Protein AF-A0A7K2ZEH2-F1 (afdb_monomer)

Radius of gyration: 16.15 Å; Cα contacts (8 Å, |Δi|>4): 263; chains: 1; bounding box: 39×36×46 Å

Solvent-accessible surface area (backbone atoms only — not comparable to full-atom values): 8455 Å² total; per-residue (Å²): 79,61,65,63,47,35,51,49,42,16,57,53,54,57,53,34,75,91,70,22,54,68,70,56,32,54,52,35,56,75,67,69,55,74,84,83,69,93,72,69,68,57,36,40,45,43,48,46,24,51,32,51,48,53,40,32,74,75,62,74,44,81,49,54,47,62,43,29,33,37,45,14,51,49,41,72,76,48,72,85,34,71,64,54,74,68,50,73,65,46,32,69,50,17,62,78,42,24,69,49,29,78,55,54,14,35,61,35,84,84,46,14,36,64,54,61,75,32,27,64,29,26,30,49,47,4,54,72,33,44,94,37,63,68,56,15,34,54,45,26,34,53,58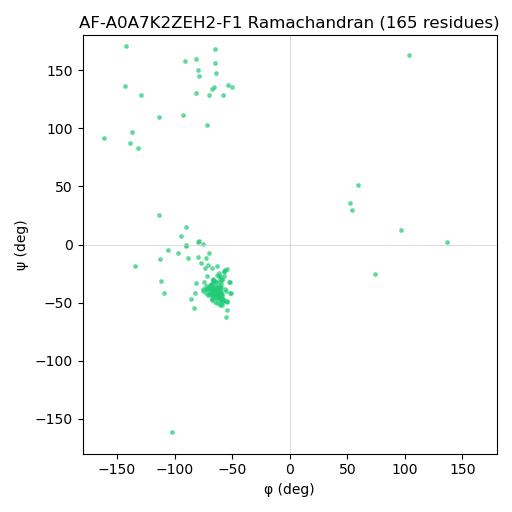,8,36,44,63,14,41,13,69,65,9,19,50,47,7,22,53,43,7,46,53,33,31,75,103

Nearest PDB structures (foldseek):
  2fp0-assembly2_B  TM=8.502E-01  e=9.305E-07  Homo sapiens
  6hh4-assembly2_B  TM=8.491E-01  e=8.059E-07  Latimeria chalumnae
  6g1p-assembly1_A  TM=8.455E-01  e=8.869E-07  Latimeria chalumnae
  6hh4-assembly1_A  TM=8.454E-01  e=1.024E-06  Latimeria chalumnae
  2g4k-assembly1_A  TM=8.414E-01  e=2.204E-06  Homo sapiens

Secondary structure (DSSP, 8-state):
-HHHHHHHHHHHHTTSTTTS-HHHHHHHHHTTPPP--S-----HHHHHHHHHHHHHHHHSS--HHHHHHHHHHHHHH-TTS---HHHHHHHHHHHH-GGGHHHHHHHGGGT---STTTTTT-HHHHHHSTT-HHHHHHHHHHHHHTT--SHHHHHHHHHHHHHHHT-

Mean predicted aligned error: 2.63 Å

Structure (mmCIF, N/CA/C/O backbone):
data_AF-A0A7K2ZEH2-F1
#
_entry.id   AF-A0A7K2ZEH2-F1
#
loop_
_atom_site.group_PDB
_atom_site.id
_atom_site.type_symbol
_atom_site.label_atom_id
_atom_site.label_alt_id
_atom_site.label_comp_id
_atom_site.label_asym_id
_atom_site.label_entity_id
_atom_site.label_seq_id
_atom_site.pdbx_PDB_ins_code
_atom_site.Cartn_x
_atom_site.Cartn_y
_atom_site.Cartn_z
_atom_site.occupancy
_atom_site.B_iso_or_equiv
_atom_site.auth_seq_id
_atom_site.auth_comp_id
_atom_site.auth_asym_id
_atom_site.auth_atom_id
_atom_site.pdbx_PDB_model_num
ATOM 1 N N . SER A 1 1 ? -5.404 -12.074 -5.916 1.00 84.06 1 SER A N 1
ATOM 2 C CA . SER A 1 1 ? -4.621 -13.089 -5.169 1.00 84.06 1 SER A CA 1
ATOM 3 C C . SER A 1 1 ? -3.325 -12.476 -4.640 1.00 84.06 1 SER A C 1
ATOM 5 O O . SER A 1 1 ? -2.771 -11.615 -5.315 1.00 84.06 1 SER A O 1
ATOM 7 N N . LEU A 1 2 ? -2.849 -12.899 -3.459 1.00 93.44 2 LEU A N 1
ATOM 8 C CA . LEU A 1 2 ? -1.577 -12.457 -2.856 1.00 93.44 2 LEU A CA 1
ATOM 9 C C . LEU A 1 2 ? -0.347 -12.990 -3.612 1.00 93.44 2 LEU A C 1
ATOM 11 O O . LEU A 1 2 ? 0.637 -12.276 -3.761 1.00 93.44 2 LEU A O 1
ATOM 15 N N . GLU A 1 3 ? -0.415 -14.212 -4.142 1.00 94.50 3 GLU A N 1
ATOM 16 C CA . GLU A 1 3 ? 0.696 -14.826 -4.886 1.00 94.50 3 GLU A CA 1
ATOM 17 C C . GLU A 1 3 ? 1.001 -14.078 -6.187 1.00 94.50 3 GLU A C 1
ATOM 19 O O . GLU A 1 3 ? 2.157 -13.808 -6.498 1.00 94.50 3 GLU A O 1
ATOM 24 N N . ALA A 1 4 ? -0.041 -13.698 -6.932 1.00 94.25 4 ALA A N 1
ATOM 25 C CA . ALA A 1 4 ? 0.109 -12.944 -8.175 1.00 94.25 4 ALA A CA 1
ATOM 26 C C . ALA A 1 4 ? 0.704 -11.547 -7.934 1.00 94.25 4 ALA A C 1
ATOM 28 O O . ALA A 1 4 ? 1.522 -11.090 -8.729 1.00 94.25 4 ALA A O 1
ATOM 29 N N . LEU A 1 5 ? 0.324 -10.899 -6.825 1.00 97.44 5 LEU A N 1
ATOM 30 C CA . LEU A 1 5 ? 0.915 -9.635 -6.383 1.00 97.44 5 LEU A CA 1
ATOM 31 C C . LEU A 1 5 ? 2.411 -9.818 -6.123 1.00 97.44 5 LEU A C 1
ATOM 33 O O . LEU A 1 5 ? 3.211 -9.103 -6.714 1.00 97.44 5 LEU A O 1
ATOM 37 N N . ALA A 1 6 ? 2.788 -10.822 -5.326 1.00 97.88 6 ALA A N 1
ATOM 38 C CA . ALA A 1 6 ? 4.187 -11.066 -4.985 1.00 97.88 6 ALA A CA 1
ATOM 39 C C . ALA A 1 6 ? 5.054 -11.443 -6.192 1.00 97.88 6 ALA A C 1
ATOM 41 O O . ALA A 1 6 ? 6.202 -11.013 -6.298 1.00 97.88 6 ALA A O 1
ATOM 42 N N . LEU A 1 7 ? 4.505 -12.219 -7.129 1.00 96.56 7 LEU A N 1
ATOM 43 C CA . LEU A 1 7 ? 5.189 -12.539 -8.378 1.00 96.56 7 LEU A CA 1
ATOM 44 C C . LEU A 1 7 ? 5.376 -11.291 -9.250 1.00 96.56 7 LEU A C 1
ATOM 46 O O . LEU A 1 7 ? 6.452 -11.105 -9.814 1.00 96.56 7 LEU A O 1
ATOM 50 N N . GLY A 1 8 ? 4.339 -10.458 -9.371 1.00 96.81 8 GLY A N 1
ATOM 51 C CA . GLY A 1 8 ? 4.375 -9.224 -10.154 1.00 96.81 8 GLY A CA 1
ATOM 52 C C . GLY A 1 8 ? 5.369 -8.206 -9.602 1.00 96.81 8 GLY A C 1
ATOM 53 O O . GLY A 1 8 ? 6.144 -7.649 -10.374 1.00 96.81 8 GLY A O 1
ATOM 54 N N . ASP A 1 9 ? 5.381 -8.033 -8.282 1.00 98.25 9 ASP A N 1
ATOM 55 C CA . ASP A 1 9 ? 6.361 -7.245 -7.530 1.00 98.25 9 ASP A CA 1
ATOM 56 C C . ASP A 1 9 ? 7.790 -7.737 -7.830 1.00 98.25 9 ASP A C 1
ATOM 58 O O . ASP A 1 9 ? 8.577 -7.038 -8.478 1.00 98.25 9 ASP A O 1
ATOM 62 N N . ALA A 1 10 ? 8.092 -8.995 -7.490 1.00 97.38 10 ALA A N 1
ATOM 63 C CA . ALA A 1 10 ? 9.442 -9.538 -7.621 1.00 97.38 10 ALA A CA 1
ATOM 64 C C . ALA A 1 10 ? 9.951 -9.531 -9.076 1.00 97.38 10 ALA A C 1
ATOM 66 O O . ALA A 1 10 ? 11.130 -9.263 -9.330 1.00 97.38 10 ALA A O 1
ATOM 67 N N . PHE A 1 11 ? 9.065 -9.805 -10.043 1.00 96.44 11 PHE A N 1
ATOM 68 C CA . PHE A 1 11 ? 9.362 -9.701 -11.473 1.00 96.44 11 PHE A CA 1
ATOM 69 C C . PHE A 1 11 ? 9.582 -8.248 -11.912 1.00 96.44 11 PHE A C 1
ATOM 71 O O . PHE A 1 11 ? 10.515 -7.966 -12.666 1.00 96.44 11 PHE A O 1
ATOM 78 N N . GLY A 1 12 ? 8.721 -7.331 -11.467 1.00 95.75 12 GLY A N 1
ATOM 79 C CA . GLY A 1 12 ? 8.742 -5.918 -11.830 1.00 95.75 12 GLY A CA 1
ATOM 80 C C . GLY A 1 12 ? 10.023 -5.229 -11.381 1.00 95.75 12 GLY A C 1
ATOM 81 O O . GLY A 1 12 ? 10.656 -4.533 -12.180 1.00 95.75 12 GLY A O 1
ATOM 82 N N . GLU A 1 13 ? 10.464 -5.497 -10.152 1.00 95.62 13 GLU A N 1
ATOM 83 C CA . GLU A 1 13 ? 11.669 -4.880 -9.602 1.00 95.62 13 GLU A CA 1
ATOM 84 C C . GLU A 1 13 ? 12.930 -5.223 -10.410 1.00 95.62 13 GLU A C 1
ATOM 86 O O . GLU A 1 13 ? 13.853 -4.412 -10.507 1.00 95.62 13 GLU A O 1
ATOM 91 N N . ARG A 1 14 ? 12.968 -6.375 -11.095 1.00 95.56 14 ARG A N 1
ATOM 92 C CA . ARG A 1 14 ? 14.103 -6.724 -11.970 1.00 95.56 14 ARG A CA 1
ATOM 93 C C . ARG A 1 14 ? 14.345 -5.663 -13.050 1.00 95.56 14 ARG A C 1
ATOM 95 O O . ARG A 1 14 ? 15.457 -5.532 -13.554 1.00 95.56 14 ARG A O 1
ATOM 102 N N . TRP A 1 15 ? 13.343 -4.869 -13.404 1.00 95.25 15 TRP A N 1
ATOM 103 C CA . TRP A 1 15 ? 13.457 -3.827 -14.421 1.00 95.25 15 TRP A CA 1
ATOM 104 C C . TRP A 1 15 ? 13.885 -2.461 -13.876 1.00 95.25 15 TRP A C 1
ATOM 106 O O . TRP A 1 15 ? 14.007 -1.511 -14.652 1.00 95.25 15 TRP A O 1
ATOM 116 N N . PHE A 1 16 ? 14.108 -2.338 -12.567 1.00 93.25 16 PHE A N 1
ATOM 117 C CA . PHE A 1 16 ? 14.449 -1.067 -11.936 1.00 93.25 16 PHE A CA 1
ATOM 118 C C . PHE A 1 16 ? 15.946 -0.743 -12.078 1.00 93.25 16 PHE A C 1
ATOM 120 O O . PHE A 1 16 ? 16.761 -1.651 -12.273 1.00 93.25 16 PHE A O 1
ATOM 127 N N . PRO A 1 17 ? 16.340 0.542 -11.932 1.00 92.69 17 PRO A N 1
ATOM 128 C CA . PRO A 1 17 ? 17.728 0.991 -12.080 1.00 92.69 17 PRO A CA 1
ATOM 129 C C . PRO A 1 17 ? 18.763 0.259 -11.217 1.00 92.69 17 PRO A C 1
ATOM 131 O O . PRO A 1 17 ? 19.943 0.289 -11.549 1.00 92.69 17 PRO A O 1
ATOM 134 N N . LEU A 1 18 ? 18.336 -0.394 -10.131 1.00 90.25 18 LEU A N 1
ATOM 135 C CA . LEU A 1 18 ? 19.200 -1.221 -9.290 1.00 90.25 18 LEU A CA 1
ATOM 136 C C . LEU A 1 18 ? 19.743 -2.458 -10.028 1.00 90.25 18 LEU A C 1
ATOM 138 O O . LEU A 1 18 ? 20.854 -2.897 -9.747 1.00 90.25 18 LEU A O 1
ATOM 142 N N . PHE A 1 19 ? 18.973 -3.010 -10.969 1.00 92.25 19 PHE A N 1
ATOM 143 C CA . PHE A 1 19 ? 19.313 -4.241 -11.691 1.00 92.25 19 PHE A CA 1
ATOM 144 C C . PHE A 1 19 ? 19.622 -3.999 -13.166 1.00 92.25 19 PHE A C 1
ATOM 146 O O . PHE A 1 19 ? 20.419 -4.727 -13.755 1.00 92.25 19 PHE A O 1
ATOM 153 N N . ARG A 1 20 ? 18.990 -2.994 -13.784 1.00 93.38 20 ARG A N 1
ATOM 154 C CA . ARG A 1 20 ? 19.120 -2.710 -15.218 1.00 93.38 20 ARG A CA 1
ATOM 155 C C . ARG A 1 20 ? 19.115 -1.215 -15.483 1.00 93.38 20 ARG A C 1
ATOM 157 O O . ARG A 1 20 ? 18.248 -0.491 -15.001 1.00 93.38 20 ARG A O 1
ATOM 164 N N . GLU A 1 21 ? 20.007 -0.750 -16.353 1.00 95.94 21 GLU A N 1
ATOM 165 C CA . GLU A 1 21 ? 19.888 0.607 -16.887 1.00 95.94 21 GLU A CA 1
ATOM 166 C C . GLU A 1 21 ? 18.601 0.757 -17.711 1.00 95.94 21 GLU A C 1
ATOM 168 O O . GLU A 1 21 ? 18.174 -0.170 -18.402 1.00 95.94 21 GLU A O 1
ATOM 173 N N . ARG A 1 22 ? 17.990 1.950 -17.710 1.00 95.12 22 ARG A N 1
ATOM 174 C CA . ARG A 1 22 ? 16.677 2.172 -18.351 1.00 95.12 22 ARG A CA 1
ATOM 175 C C . ARG A 1 22 ? 16.651 1.764 -19.826 1.00 95.12 22 ARG A C 1
ATOM 177 O O . ARG A 1 22 ? 15.667 1.192 -20.291 1.00 95.12 22 ARG A O 1
ATOM 184 N N . GLN A 1 23 ? 17.726 2.045 -20.564 1.00 96.88 23 GLN A N 1
ATOM 185 C CA . GLN A 1 23 ? 17.813 1.692 -21.981 1.00 96.88 23 GLN A CA 1
ATOM 186 C C . GLN A 1 23 ? 17.920 0.176 -22.184 1.00 96.88 23 GLN A C 1
ATOM 188 O O . GLN A 1 23 ? 17.293 -0.366 -23.097 1.00 96.88 23 GLN A O 1
ATOM 193 N N . GLN A 1 24 ? 18.676 -0.511 -21.323 1.00 95.69 24 GLN A N 1
ATOM 194 C CA . GLN A 1 24 ? 18.769 -1.968 -21.325 1.00 95.69 24 GLN A CA 1
ATOM 195 C C . GLN A 1 24 ? 17.409 -2.593 -21.000 1.00 95.69 24 GLN A C 1
ATOM 197 O O . GLN A 1 24 ? 16.930 -3.413 -21.782 1.00 95.69 24 GLN A O 1
ATOM 202 N N . ALA A 1 25 ? 16.758 -2.152 -19.918 1.00 96.12 25 ALA A N 1
ATOM 203 C CA . ALA A 1 25 ? 15.431 -2.614 -19.522 1.00 96.12 25 ALA A CA 1
ATOM 204 C C . ALA A 1 25 ? 14.420 -2.460 -20.670 1.00 96.12 25 ALA A C 1
ATOM 206 O O . ALA A 1 25 ? 13.772 -3.426 -21.065 1.00 96.12 25 ALA A O 1
ATOM 207 N N . ALA A 1 26 ? 14.358 -1.281 -21.298 1.00 96.06 26 ALA A N 1
ATOM 208 C CA . ALA A 1 26 ? 13.469 -1.039 -22.434 1.00 96.06 26 ALA A CA 1
ATOM 209 C C . ALA A 1 26 ? 13.758 -1.968 -23.628 1.00 96.06 26 ALA A C 1
ATOM 211 O O . ALA A 1 26 ? 12.830 -2.466 -24.269 1.00 96.06 26 ALA A O 1
ATOM 212 N N . ASN A 1 27 ? 15.032 -2.215 -23.940 1.00 97.50 27 ASN A N 1
ATOM 213 C CA . ASN A 1 27 ? 15.424 -3.091 -25.044 1.00 97.50 27 ASN A CA 1
ATOM 214 C C . ASN A 1 27 ? 15.087 -4.563 -24.764 1.00 97.50 27 ASN A C 1
ATOM 216 O O . ASN A 1 27 ? 14.629 -5.272 -25.659 1.00 97.50 27 ASN A O 1
ATOM 220 N N . GLU A 1 28 ? 15.302 -5.028 -23.536 1.00 96.69 28 GLU A N 1
ATOM 221 C CA . GLU A 1 28 ? 14.991 -6.393 -23.108 1.00 96.69 28 GLU A CA 1
ATOM 222 C C . GLU A 1 28 ? 13.481 -6.651 -23.033 1.00 96.69 28 GLU A C 1
ATOM 224 O O . GLU A 1 28 ? 13.027 -7.666 -23.566 1.00 96.69 28 GLU A O 1
ATOM 229 N N . ILE A 1 29 ? 12.698 -5.706 -22.495 1.00 95.44 29 ILE A N 1
ATOM 230 C CA . ILE A 1 29 ? 11.227 -5.772 -22.472 1.00 95.44 29 ILE A CA 1
ATOM 231 C C . ILE A 1 29 ? 10.670 -5.848 -23.899 1.00 95.44 29 ILE A C 1
ATOM 233 O O . ILE A 1 29 ? 9.858 -6.724 -24.199 1.00 95.44 29 ILE A O 1
ATOM 237 N N . ARG A 1 30 ? 11.137 -4.985 -24.818 1.00 97.12 30 ARG A N 1
ATOM 238 C CA . ARG A 1 30 ? 10.719 -5.025 -26.237 1.00 97.12 30 ARG A CA 1
ATOM 239 C C . ARG A 1 30 ? 11.052 -6.356 -26.903 1.00 97.12 30 ARG A C 1
ATOM 241 O O . ARG A 1 30 ? 10.272 -6.846 -27.714 1.00 97.12 30 ARG A O 1
ATOM 248 N N . ALA A 1 31 ? 12.191 -6.942 -26.547 1.00 97.69 31 ALA A N 1
ATOM 249 C CA . ALA A 1 31 ? 12.613 -8.248 -27.032 1.00 97.69 31 ALA A CA 1
ATOM 250 C C . ALA A 1 31 ? 11.937 -9.425 -26.302 1.00 97.69 31 ALA A C 1
ATOM 252 O O . ALA A 1 31 ? 12.270 -10.571 -26.595 1.00 97.69 31 ALA A O 1
ATOM 253 N N . ARG A 1 32 ? 11.0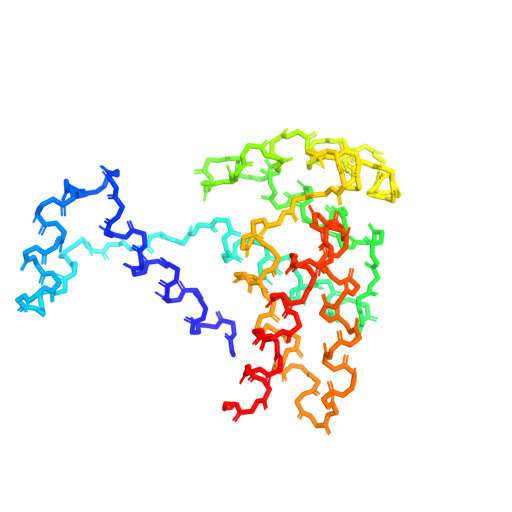16 -9.163 -25.358 1.00 96.25 32 ARG A N 1
ATOM 254 C CA . ARG A 1 32 ? 10.352 -10.167 -24.509 1.00 96.25 32 ARG A CA 1
ATOM 255 C C . ARG A 1 32 ? 11.339 -11.099 -23.799 1.00 96.25 32 ARG A C 1
ATOM 257 O O . ARG A 1 32 ? 11.069 -12.286 -23.630 1.00 96.25 32 ARG A O 1
ATOM 264 N N . ARG A 1 33 ? 12.498 -10.571 -23.399 1.00 95.75 33 ARG A N 1
ATOM 265 C CA . ARG A 1 33 ? 13.477 -11.325 -22.613 1.00 95.75 33 ARG A CA 1
ATOM 266 C C . ARG A 1 33 ? 13.066 -11.307 -21.150 1.00 95.75 33 ARG A C 1
ATOM 268 O O . ARG A 1 33 ? 12.774 -10.249 -20.604 1.00 95.75 33 ARG A O 1
ATOM 275 N N . THR A 1 34 ? 13.041 -12.476 -20.524 1.00 92.81 34 THR A N 1
ATOM 276 C CA . THR A 1 34 ? 12.794 -12.595 -19.087 1.00 92.81 34 THR A CA 1
ATOM 277 C C . THR A 1 34 ? 14.068 -12.289 -18.299 1.00 92.81 34 THR A C 1
ATOM 279 O O . THR A 1 34 ? 15.167 -12.582 -18.794 1.00 92.81 34 THR A O 1
ATOM 282 N N . PRO A 1 35 ? 13.945 -11.752 -17.071 1.00 93.94 35 PRO A N 1
ATOM 283 C CA . PRO A 1 35 ? 15.079 -11.616 -16.169 1.00 93.94 35 PRO A CA 1
ATOM 284 C C . PRO A 1 35 ? 15.791 -12.962 -15.972 1.00 93.94 35 PRO A C 1
ATOM 286 O O . PRO A 1 35 ? 15.136 -13.999 -15.872 1.00 93.94 35 PRO A O 1
ATOM 289 N N . GLN A 1 36 ? 17.125 -12.949 -15.993 1.00 91.38 36 GLN A N 1
ATOM 290 C CA . GLN A 1 36 ? 17.969 -14.154 -15.904 1.00 91.38 36 GLN A CA 1
ATOM 291 C C . GLN A 1 36 ? 18.462 -14.411 -14.475 1.00 91.38 36 GLN A C 1
ATOM 293 O O . GLN A 1 36 ? 19.084 -15.434 -14.200 1.00 91.38 36 GLN A O 1
ATOM 298 N N . GLU A 1 37 ? 18.213 -13.469 -13.569 1.00 93.19 37 GLU A N 1
ATOM 299 C CA . GLU A 1 37 ? 18.545 -13.576 -12.161 1.00 93.19 37 GLU A CA 1
ATOM 300 C C . GLU A 1 37 ? 17.856 -14.813 -11.567 1.00 93.19 37 GLU A C 1
ATOM 302 O O . GLU A 1 37 ? 16.646 -14.967 -11.734 1.00 93.19 37 GLU A O 1
ATOM 307 N N . PRO A 1 38 ? 18.592 -15.693 -10.866 1.00 90.75 38 PRO A N 1
ATOM 308 C CA . PRO A 1 38 ? 18.040 -16.955 -10.374 1.00 90.75 38 PRO A CA 1
ATOM 309 C C . PRO A 1 38 ? 17.093 -16.774 -9.179 1.00 90.75 38 PRO A C 1
ATOM 311 O O . PRO A 1 38 ? 16.304 -17.667 -8.886 1.00 90.75 38 PRO A O 1
ATOM 314 N N . LEU A 1 39 ? 17.188 -15.642 -8.474 1.00 92.19 39 LEU A N 1
ATOM 315 C CA . LEU A 1 39 ? 16.370 -15.302 -7.312 1.00 92.19 39 LEU A CA 1
ATOM 316 C C . LEU A 1 39 ? 15.762 -13.916 -7.501 1.00 92.19 39 LEU A C 1
ATOM 318 O O . LEU A 1 39 ? 16.483 -12.954 -7.780 1.00 92.19 39 LEU A O 1
ATOM 322 N N . TRP A 1 40 ? 14.444 -13.818 -7.332 1.00 94.19 40 TRP A N 1
ATOM 323 C CA . TRP A 1 40 ? 13.708 -12.557 -7.372 1.00 94.19 40 TRP A CA 1
ATOM 324 C C . TRP A 1 40 ? 13.149 -12.281 -5.981 1.00 94.19 40 TRP A C 1
ATOM 326 O O . TRP A 1 40 ? 12.267 -12.992 -5.497 1.00 94.19 40 TRP A O 1
ATOM 336 N N . HIS A 1 41 ? 13.710 -11.275 -5.319 1.00 94.06 41 HIS A N 1
ATOM 337 C CA . HIS A 1 41 ? 13.162 -10.771 -4.068 1.00 94.06 41 HIS A CA 1
ATOM 338 C C . HIS A 1 41 ? 11.970 -9.859 -4.372 1.00 94.06 41 HIS A C 1
ATOM 340 O O . HIS A 1 41 ? 11.973 -9.175 -5.389 1.00 94.06 41 HIS A O 1
ATOM 346 N N . TRP A 1 42 ? 10.970 -9.892 -3.497 1.00 96.50 42 TRP A N 1
ATOM 347 C CA . TRP A 1 42 ? 9.838 -8.965 -3.479 1.00 96.50 42 TRP A CA 1
ATOM 348 C C . TRP A 1 42 ? 10.134 -7.744 -2.592 1.00 96.50 42 TRP A C 1
ATOM 350 O O . TRP A 1 42 ? 10.983 -7.827 -1.694 1.00 96.50 42 TRP A O 1
ATOM 360 N N . THR A 1 43 ? 9.429 -6.638 -2.813 1.00 98.38 43 THR A N 1
ATOM 361 C CA . THR A 1 43 ? 9.665 -5.326 -2.190 1.00 98.38 43 THR A CA 1
ATOM 362 C C . THR A 1 43 ? 8.678 -5.020 -1.058 1.00 98.38 43 THR A C 1
ATOM 364 O O . THR A 1 43 ? 8.049 -5.906 -0.462 1.00 98.38 43 THR A O 1
ATOM 367 N N . ASP A 1 44 ? 8.568 -3.739 -0.708 1.00 98.56 44 ASP A N 1
ATOM 368 C CA . ASP A 1 44 ? 7.571 -3.194 0.194 1.00 98.56 44 ASP A CA 1
ATOM 369 C C . ASP A 1 44 ? 6.130 -3.480 -0.252 1.00 98.56 44 ASP A C 1
ATOM 371 O O . ASP A 1 44 ? 5.264 -3.624 0.617 1.00 98.56 44 ASP A O 1
ATOM 375 N N . ASP A 1 45 ? 5.868 -3.659 -1.552 1.00 98.69 45 ASP A N 1
ATOM 376 C CA . ASP A 1 45 ? 4.555 -4.038 -2.086 1.00 98.69 45 ASP A CA 1
ATOM 377 C C . ASP A 1 45 ? 4.059 -5.324 -1.414 1.00 98.69 45 ASP A C 1
ATOM 379 O O . ASP A 1 45 ? 3.002 -5.351 -0.768 1.00 98.69 45 ASP A O 1
ATOM 383 N N . THR A 1 46 ? 4.860 -6.389 -1.498 1.00 98.75 46 THR A N 1
ATOM 384 C CA . THR A 1 46 ? 4.543 -7.679 -0.879 1.00 98.75 46 THR A CA 1
ATOM 385 C C . THR A 1 46 ? 4.642 -7.629 0.638 1.00 98.75 46 THR A C 1
ATOM 387 O O . THR A 1 46 ? 3.808 -8.234 1.317 1.00 98.75 46 THR A O 1
ATOM 390 N N . ALA A 1 47 ? 5.617 -6.904 1.200 1.00 98.69 47 ALA A N 1
ATOM 391 C CA . ALA A 1 47 ? 5.766 -6.792 2.652 1.00 98.69 47 ALA A CA 1
ATOM 392 C C . ALA A 1 47 ? 4.494 -6.220 3.302 1.00 98.69 47 ALA A C 1
ATOM 394 O O . ALA A 1 47 ? 3.953 -6.791 4.258 1.00 98.69 47 ALA A O 1
ATOM 395 N N . LEU A 1 48 ? 3.966 -5.130 2.741 1.00 98.75 48 LEU A N 1
ATOM 396 C CA . LEU A 1 48 ? 2.750 -4.498 3.236 1.00 98.75 48 LEU A CA 1
ATOM 397 C C . LEU A 1 48 ? 1.493 -5.298 2.864 1.00 98.75 48 LEU A C 1
ATOM 399 O O . LEU A 1 48 ? 0.557 -5.346 3.664 1.00 98.75 48 LEU A O 1
ATOM 403 N N . ALA A 1 49 ? 1.461 -5.990 1.721 1.00 98.81 49 ALA A N 1
ATOM 404 C CA . ALA A 1 49 ? 0.356 -6.894 1.386 1.00 98.81 49 ALA A CA 1
ATOM 405 C C . ALA A 1 49 ? 0.248 -8.068 2.377 1.00 98.81 49 ALA A C 1
ATOM 407 O O . ALA A 1 49 ? -0.852 -8.418 2.810 1.00 98.81 49 ALA A O 1
ATOM 408 N N . LEU A 1 50 ? 1.382 -8.643 2.796 1.00 98.62 50 LEU A N 1
ATOM 409 C CA . LEU A 1 50 ? 1.440 -9.686 3.825 1.00 98.62 50 LEU A CA 1
ATOM 410 C C . LEU A 1 50 ? 0.984 -9.160 5.190 1.00 98.62 50 LEU A C 1
ATOM 412 O O . LEU A 1 50 ? 0.238 -9.844 5.892 1.00 98.62 50 LEU A O 1
ATOM 416 N N . ALA A 1 51 ? 1.401 -7.950 5.569 1.00 98.56 51 ALA A N 1
ATOM 417 C CA . ALA A 1 51 ? 0.962 -7.313 6.808 1.00 98.56 51 ALA A CA 1
ATOM 418 C C . ALA A 1 51 ? -0.563 -7.098 6.832 1.00 98.56 51 ALA A C 1
ATOM 420 O O . ALA A 1 51 ? -1.214 -7.438 7.825 1.00 98.56 51 ALA A O 1
ATOM 421 N N . LEU A 1 52 ? -1.132 -6.615 5.721 1.00 98.69 52 LEU A N 1
ATOM 422 C CA . LEU A 1 52 ? -2.576 -6.475 5.534 1.00 98.69 52 LEU A CA 1
ATOM 423 C C . LEU A 1 52 ? -3.287 -7.826 5.625 1.00 98.69 52 LEU A C 1
ATOM 425 O O . LEU A 1 52 ? -4.231 -7.964 6.398 1.00 98.69 52 LEU A O 1
ATOM 429 N N . HIS A 1 53 ? -2.813 -8.832 4.889 1.00 98.12 53 HIS A N 1
ATOM 430 C CA . HIS A 1 53 ? -3.407 -10.166 4.896 1.00 98.12 53 HIS A CA 1
ATOM 431 C C . HIS A 1 53 ? -3.456 -10.766 6.308 1.00 98.12 53 HIS A C 1
ATOM 433 O O . HIS A 1 53 ? -4.524 -11.175 6.755 1.00 98.12 53 HIS A O 1
ATOM 439 N N . ARG A 1 54 ? -2.348 -10.715 7.060 1.00 97.44 54 ARG A N 1
ATOM 440 C CA . ARG A 1 54 ? -2.329 -11.213 8.444 1.00 97.44 54 ARG A CA 1
ATOM 441 C C . ARG A 1 54 ? -3.256 -10.422 9.370 1.00 97.44 54 ARG A C 1
ATOM 443 O O . ARG A 1 54 ? -3.860 -11.001 10.264 1.00 97.44 54 ARG A O 1
ATOM 450 N N . SER A 1 55 ? -3.383 -9.106 9.176 1.00 97.44 55 SER A N 1
ATOM 451 C CA . SER A 1 55 ? -4.345 -8.308 9.947 1.00 97.44 55 SER A CA 1
ATOM 452 C C . SER A 1 55 ? -5.784 -8.759 9.690 1.00 97.44 55 SER A C 1
ATOM 454 O O . SER A 1 55 ? -6.581 -8.801 10.624 1.00 97.44 55 SER A O 1
ATOM 456 N N . LEU A 1 56 ? -6.119 -9.110 8.445 1.00 97.12 56 LEU A N 1
ATOM 457 C CA . LEU A 1 56 ? -7.439 -9.634 8.086 1.00 97.12 56 LEU A CA 1
ATOM 458 C C . LEU A 1 56 ? -7.686 -11.024 8.673 1.00 97.12 56 LEU A C 1
ATOM 460 O O . LEU A 1 56 ? -8.801 -11.290 9.112 1.00 97.12 56 LEU A O 1
ATOM 464 N N . ASP A 1 57 ? -6.673 -11.886 8.728 1.00 97.12 57 ASP A N 1
ATOM 465 C CA . ASP A 1 57 ? -6.801 -13.199 9.371 1.00 97.12 57 ASP A CA 1
ATOM 466 C C . ASP A 1 57 ? -7.084 -13.069 10.875 1.00 97.12 57 ASP A C 1
ATOM 468 O O . ASP A 1 57 ? -7.886 -13.817 11.429 1.00 97.12 57 ASP A O 1
ATOM 472 N N . GLU A 1 58 ? -6.464 -12.088 11.535 1.00 97.75 58 GLU A N 1
ATOM 473 C CA . GLU A 1 58 ? -6.601 -11.874 12.979 1.00 97.75 58 GLU A CA 1
ATOM 474 C C . GLU A 1 58 ? -7.877 -11.108 13.367 1.00 97.75 58 GLU A C 1
ATOM 476 O O . GLU A 1 58 ? -8.434 -11.339 14.440 1.00 97.75 58 GLU A O 1
ATOM 481 N N . ARG A 1 59 ? -8.339 -10.174 12.525 1.00 97.81 59 ARG A N 1
ATOM 482 C CA . ARG A 1 59 ? -9.450 -9.255 12.847 1.00 97.81 59 ARG A CA 1
ATOM 483 C C . ARG A 1 59 ? -10.709 -9.484 12.019 1.00 97.81 59 ARG A C 1
ATOM 485 O O . ARG A 1 59 ? -11.751 -8.914 12.327 1.00 97.81 59 ARG A O 1
ATOM 492 N N . GLY A 1 60 ? -10.628 -10.268 10.949 1.00 97.25 60 GLY A N 1
ATOM 493 C CA . GLY A 1 60 ? -11.697 -10.477 9.972 1.00 97.25 60 GLY A CA 1
ATOM 494 C C . GLY A 1 60 ? -11.929 -9.295 9.026 1.00 97.25 60 GLY A C 1
ATOM 495 O O . GLY A 1 60 ? -12.400 -9.508 7.912 1.00 97.25 60 GLY A O 1
ATOM 496 N N . LEU A 1 61 ? -11.585 -8.075 9.449 1.00 98.25 61 LEU A N 1
ATOM 497 C CA . LEU A 1 61 ? -11.807 -6.798 8.771 1.00 98.25 61 LEU A CA 1
ATOM 498 C C . LEU A 1 61 ? -10.604 -5.865 8.982 1.00 98.25 61 LEU A C 1
ATOM 500 O O . LEU A 1 61 ? -9.716 -6.140 9.791 1.00 98.25 61 LEU A O 1
ATOM 504 N N . VAL A 1 62 ? -10.581 -4.743 8.268 1.00 98.69 62 VAL A N 1
ATOM 505 C CA . VAL A 1 62 ? -9.600 -3.678 8.468 1.00 98.69 62 VAL A CA 1
ATOM 506 C C . VAL A 1 62 ? -9.893 -2.943 9.775 1.00 98.69 62 VAL A C 1
ATOM 508 O O . VAL A 1 62 ? -10.780 -2.098 9.857 1.00 98.69 62 VAL A O 1
ATOM 511 N N . ASP A 1 63 ? -9.092 -3.255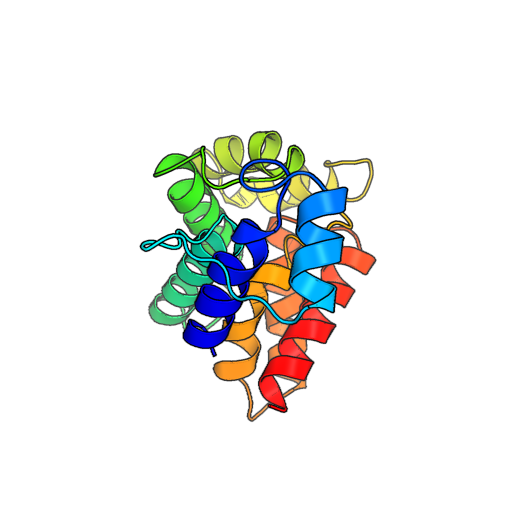 10.787 1.00 98.62 63 ASP A N 1
ATOM 512 C CA . ASP A 1 63 ? -8.893 -2.441 11.983 1.00 98.62 63 ASP A CA 1
ATOM 513 C C . ASP A 1 63 ? -7.678 -1.536 11.734 1.00 98.62 63 ASP A C 1
ATOM 515 O O . ASP A 1 63 ? -6.558 -2.026 11.589 1.00 98.62 63 ASP A O 1
ATOM 519 N N . GLN A 1 64 ? -7.899 -0.226 11.617 1.00 98.75 64 GLN A N 1
ATOM 520 C CA . GLN A 1 64 ? -6.871 0.716 11.164 1.00 98.75 64 GLN A CA 1
ATOM 521 C C . GLN A 1 64 ? -5.726 0.895 12.167 1.00 98.75 64 GLN A C 1
ATOM 523 O O . GLN A 1 64 ? -4.580 1.040 11.747 1.00 98.75 64 GLN A O 1
ATOM 528 N N . ASP A 1 65 ? -6.004 0.836 13.472 1.00 98.56 65 ASP A N 1
ATOM 529 C CA . ASP A 1 65 ? -4.969 0.974 14.506 1.00 98.56 65 ASP A CA 1
ATOM 530 C C . ASP A 1 65 ? -4.104 -0.279 14.565 1.00 98.56 65 ASP A C 1
ATOM 532 O O . ASP A 1 65 ? -2.875 -0.206 14.629 1.00 98.56 65 ASP A O 1
ATOM 536 N N . HIS A 1 66 ? -4.744 -1.444 14.466 1.00 98.62 66 HIS A N 1
ATOM 537 C CA . HIS A 1 66 ? -4.022 -2.697 14.340 1.00 98.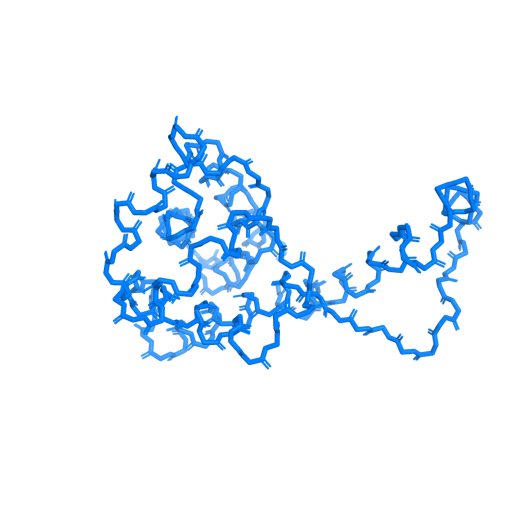62 66 HIS A CA 1
ATOM 538 C C . HIS A 1 66 ? -3.177 -2.721 13.062 1.00 98.62 66 HIS A C 1
ATOM 540 O O . HIS A 1 66 ? -1.992 -3.044 13.102 1.00 98.62 66 HIS A O 1
ATOM 546 N N . LEU A 1 67 ? -3.759 -2.331 11.928 1.00 98.81 67 LEU A N 1
ATOM 547 C CA . LEU A 1 67 ? -3.087 -2.331 10.635 1.00 98.81 67 LEU A CA 1
ATOM 548 C C . LEU A 1 67 ? -1.899 -1.358 10.592 1.00 98.81 67 LEU A C 1
ATOM 550 O O . LEU A 1 67 ? -0.850 -1.717 10.058 1.00 98.81 67 LEU A O 1
ATOM 554 N N . ALA A 1 68 ? -2.027 -0.178 11.206 1.00 98.81 68 ALA A N 1
ATOM 555 C CA . ALA A 1 68 ? -0.935 0.777 11.390 1.00 98.81 68 ALA A CA 1
ATOM 556 C C . ALA A 1 68 ? 0.271 0.128 12.083 1.00 98.81 68 ALA A C 1
ATOM 558 O O . ALA A 1 68 ? 1.391 0.198 11.573 1.00 98.81 68 ALA A O 1
ATOM 559 N N . LEU A 1 69 ? 0.028 -0.584 13.190 1.00 98.75 69 LEU A N 1
ATOM 560 C CA . LEU A 1 69 ? 1.073 -1.324 13.894 1.00 98.75 69 LEU A CA 1
ATOM 561 C C . LEU A 1 69 ? 1.672 -2.437 13.021 1.00 98.75 69 LEU A C 1
ATOM 563 O O . LEU A 1 69 ? 2.887 -2.620 13.007 1.00 98.75 69 LEU A O 1
ATOM 567 N N . ARG A 1 70 ? 0.854 -3.178 12.261 1.00 98.75 70 ARG A N 1
ATOM 568 C CA . ARG A 1 70 ? 1.356 -4.252 11.382 1.00 98.75 70 ARG A CA 1
ATOM 569 C C . ARG A 1 70 ? 2.243 -3.725 10.260 1.00 98.75 70 ARG A C 1
ATOM 571 O O . ARG A 1 70 ? 3.253 -4.359 9.965 1.00 98.75 70 ARG A O 1
ATOM 578 N N . TYR A 1 71 ? 1.908 -2.582 9.666 1.00 98.81 71 TYR A N 1
ATOM 579 C CA . TYR A 1 71 ? 2.775 -1.927 8.685 1.00 98.81 71 TYR A CA 1
ATOM 580 C C . TYR A 1 71 ? 4.078 -1.433 9.320 1.00 98.81 71 TYR A C 1
ATOM 582 O O . TYR A 1 71 ? 5.144 -1.643 8.746 1.00 98.81 71 TYR A O 1
ATOM 590 N N . ALA A 1 72 ? 4.012 -0.846 10.517 1.00 98.75 72 ALA A N 1
ATOM 591 C CA . ALA A 1 72 ? 5.197 -0.400 11.245 1.00 98.75 72 ALA A CA 1
ATOM 592 C C . ALA A 1 72 ? 6.152 -1.559 11.576 1.00 98.75 72 ALA A C 1
ATOM 594 O O . ALA A 1 72 ? 7.349 -1.460 11.327 1.00 98.75 72 ALA A O 1
ATOM 595 N N . LEU A 1 73 ? 5.617 -2.685 12.055 1.00 98.75 73 LEU A N 1
ATOM 596 C CA . LEU A 1 73 ? 6.396 -3.894 12.341 1.00 98.75 73 LEU A CA 1
ATOM 597 C C . LEU A 1 73 ? 7.000 -4.518 11.074 1.00 98.75 73 LEU A C 1
ATOM 599 O O . LEU A 1 73 ? 8.128 -5.002 11.111 1.00 98.75 73 LEU A O 1
ATOM 603 N N . ALA A 1 74 ? 6.273 -4.514 9.951 1.00 98.62 74 ALA A N 1
ATOM 604 C CA . ALA A 1 74 ? 6.796 -5.008 8.675 1.00 98.62 74 ALA A CA 1
ATOM 605 C C . ALA A 1 74 ? 7.960 -4.149 8.157 1.00 98.62 74 ALA A C 1
ATOM 607 O O . ALA A 1 74 ? 8.929 -4.684 7.623 1.00 98.62 74 ALA A O 1
ATOM 608 N N . PHE A 1 75 ? 7.877 -2.831 8.345 1.00 98.69 75 PHE A N 1
ATOM 609 C CA . PHE A 1 75 ? 8.962 -1.906 8.038 1.00 98.69 75 PHE A CA 1
ATOM 610 C C . PHE A 1 75 ? 10.168 -2.105 8.960 1.00 98.69 75 PHE A C 1
ATOM 612 O O . PHE A 1 75 ? 11.289 -2.209 8.474 1.00 98.69 75 PHE A O 1
ATOM 619 N N . ASP A 1 76 ? 9.945 -2.205 10.272 1.00 98.56 76 ASP A N 1
ATOM 620 C CA . ASP A 1 76 ? 11.015 -2.388 11.260 1.00 98.56 76 ASP A CA 1
ATOM 621 C C . ASP A 1 76 ? 11.802 -3.689 11.040 1.00 98.56 76 ASP A C 1
ATOM 623 O O . ASP A 1 76 ? 13.024 -3.712 11.182 1.00 98.56 76 ASP A O 1
ATOM 627 N N . ALA A 1 77 ? 11.118 -4.752 10.604 1.00 98.31 77 ALA A N 1
ATOM 628 C CA . ALA A 1 77 ? 11.748 -6.034 10.310 1.00 98.31 77 ALA A CA 1
ATOM 629 C C . ALA A 1 77 ? 12.753 -5.977 9.142 1.00 98.31 77 ALA A C 1
ATOM 631 O O . ALA A 1 77 ? 13.717 -6.744 9.145 1.00 98.31 77 ALA A O 1
ATOM 632 N N . ASP A 1 78 ? 12.529 -5.116 8.141 1.00 98.00 78 ASP A N 1
ATOM 633 C CA . ASP A 1 78 ? 13.423 -4.947 6.989 1.00 98.00 78 ASP A CA 1
ATOM 634 C C . ASP A 1 78 ? 13.167 -3.613 6.266 1.00 98.00 78 ASP A C 1
ATOM 636 O O . ASP A 1 78 ? 12.359 -3.520 5.341 1.00 98.00 78 ASP A O 1
ATOM 640 N N . GLN A 1 79 ? 13.890 -2.566 6.668 1.00 97.19 79 GLN A N 1
ATOM 641 C CA . GLN A 1 79 ? 13.722 -1.210 6.126 1.00 97.19 79 GLN A CA 1
ATOM 642 C C . GLN A 1 79 ? 14.265 -1.053 4.695 1.00 97.19 79 GLN A C 1
ATOM 644 O O . GLN A 1 79 ? 13.999 -0.043 4.044 1.00 97.19 79 GLN A O 1
ATOM 649 N N . ALA A 1 80 ? 15.027 -2.030 4.191 1.00 95.56 80 ALA A N 1
ATOM 650 C CA . ALA A 1 80 ? 15.695 -1.969 2.891 1.00 95.56 80 ALA A CA 1
ATOM 651 C C . ALA A 1 80 ? 14.832 -2.519 1.737 1.00 95.56 80 ALA A C 1
ATOM 653 O O . ALA A 1 80 ? 15.344 -2.763 0.647 1.00 95.56 80 ALA A O 1
ATOM 654 N N . ARG A 1 81 ? 13.521 -2.688 1.956 1.00 96.50 81 ARG A N 1
ATOM 655 C CA . ARG A 1 81 ? 12.572 -3.257 0.983 1.00 96.50 81 ARG A CA 1
ATOM 656 C C . ARG A 1 81 ? 12.106 -2.318 -0.126 1.00 96.50 81 ARG A C 1
ATOM 658 O O . ARG A 1 81 ? 11.287 -2.737 -0.926 1.00 96.50 81 ARG A O 1
ATOM 665 N N . GLY A 1 82 ? 12.613 -1.089 -0.194 1.00 96.19 82 GLY A N 1
ATOM 666 C CA . GLY A 1 82 ? 12.235 -0.141 -1.252 1.00 96.19 82 GLY A CA 1
ATOM 667 C C . GLY A 1 82 ? 11.133 0.852 -0.873 1.00 96.19 82 GLY A C 1
ATOM 668 O O . GLY A 1 82 ? 10.648 1.569 -1.743 1.00 96.19 82 GLY A O 1
ATOM 669 N N . TYR A 1 83 ? 10.798 0.959 0.419 1.00 97.88 83 TYR A N 1
ATOM 670 C CA . TYR A 1 83 ? 9.798 1.902 0.922 1.00 97.88 83 TYR A CA 1
ATOM 671 C C . TYR A 1 83 ? 10.015 3.341 0.424 1.00 97.88 83 TYR A C 1
ATOM 673 O O . TYR A 1 83 ? 11.111 3.903 0.468 1.00 97.88 83 TYR A O 1
ATOM 681 N N . GLY A 1 84 ? 8.925 3.990 0.013 1.00 96.44 84 GLY A N 1
ATOM 682 C CA . GLY A 1 84 ? 8.947 5.405 -0.360 1.00 96.44 84 GLY A CA 1
ATOM 683 C C . GLY A 1 84 ? 9.271 6.338 0.818 1.00 96.44 84 GLY A C 1
ATOM 684 O O . GLY A 1 84 ? 8.993 6.032 1.978 1.00 96.44 84 GLY A O 1
ATOM 685 N N . HIS A 1 85 ? 9.785 7.537 0.521 1.00 96.06 85 HIS A N 1
ATOM 686 C CA . HIS A 1 85 ? 10.213 8.521 1.530 1.00 96.06 85 HIS A CA 1
ATOM 687 C C . HIS A 1 85 ? 9.155 8.811 2.611 1.00 96.06 85 HIS A C 1
ATOM 689 O O . HIS A 1 85 ? 9.479 8.855 3.794 1.00 96.06 85 HIS A O 1
ATOM 695 N N . GLY A 1 86 ? 7.878 8.946 2.233 1.00 96.44 86 GLY A N 1
ATOM 696 C CA . GLY A 1 86 ? 6.796 9.180 3.197 1.00 96.44 86 GLY A CA 1
ATOM 697 C C . GLY A 1 86 ? 6.628 8.046 4.216 1.00 96.44 86 GLY A C 1
ATOM 698 O O . GLY A 1 86 ? 6.302 8.305 5.371 1.00 96.44 86 GLY A O 1
ATOM 699 N N . MET A 1 87 ? 6.903 6.797 3.828 1.00 98.00 87 MET A N 1
ATOM 700 C CA . MET A 1 87 ? 6.826 5.648 4.737 1.00 98.00 87 MET A CA 1
ATOM 701 C C . MET A 1 87 ? 7.980 5.644 5.741 1.00 98.00 87 MET A C 1
ATOM 703 O O . MET A 1 87 ? 7.749 5.340 6.907 1.00 98.00 87 MET A O 1
ATOM 707 N N . HIS A 1 88 ? 9.177 6.082 5.335 1.00 98.06 88 HIS A N 1
ATOM 708 C CA . HIS A 1 88 ? 10.304 6.286 6.255 1.00 98.06 88 HIS A CA 1
ATOM 709 C C . HIS A 1 88 ? 10.035 7.372 7.307 1.00 98.06 88 HIS A C 1
ATOM 711 O O . HIS A 1 88 ? 10.614 7.325 8.388 1.00 98.06 88 HIS A O 1
ATOM 717 N N . LEU A 1 89 ? 9.158 8.339 7.016 1.00 97.62 89 LEU A N 1
ATOM 718 C CA . LEU A 1 89 ? 8.722 9.338 7.995 1.00 97.62 89 LEU A CA 1
ATOM 719 C C . LEU A 1 89 ? 7.604 8.802 8.900 1.00 97.62 89 LEU A C 1
ATOM 721 O O . LEU A 1 89 ? 7.602 9.064 10.100 1.00 97.62 89 LEU A O 1
ATOM 725 N N . LEU A 1 90 ? 6.646 8.071 8.330 1.00 98.38 90 LEU A N 1
ATOM 726 C CA . LEU A 1 90 ? 5.419 7.660 9.012 1.00 98.38 90 LEU A CA 1
ATOM 727 C C . LEU A 1 90 ? 5.592 6.402 9.874 1.00 98.38 90 LEU A C 1
ATOM 729 O O . LEU A 1 90 ? 5.257 6.415 11.056 1.00 98.38 90 LEU A O 1
ATOM 733 N N . LEU A 1 91 ? 6.090 5.308 9.294 1.00 98.50 91 LEU A N 1
ATOM 734 C CA . LEU A 1 91 ? 6.036 3.977 9.908 1.00 98.50 91 LEU A CA 1
ATOM 735 C C . LEU A 1 91 ? 6.812 3.865 11.236 1.00 98.50 91 LEU A C 1
ATOM 737 O O . LEU A 1 91 ? 6.274 3.241 12.153 1.00 98.50 91 LEU A O 1
ATOM 741 N N . PRO A 1 92 ? 7.982 4.513 11.427 1.00 98.56 92 PRO A N 1
ATOM 742 C CA . PRO A 1 92 ? 8.651 4.524 12.731 1.00 98.56 92 PRO A CA 1
ATOM 743 C C . PRO A 1 92 ? 7.810 5.148 13.853 1.00 98.56 92 PRO A C 1
ATOM 745 O O . PRO A 1 92 ? 7.875 4.701 14.995 1.00 98.56 92 PRO A O 1
ATOM 748 N N . GLN A 1 93 ? 6.997 6.162 13.541 1.00 98.56 93 GLN A N 1
ATOM 749 C CA . GLN A 1 93 ? 6.128 6.812 14.527 1.00 98.56 93 GLN A CA 1
ATOM 750 C C . GLN A 1 93 ? 4.952 5.904 14.906 1.00 98.56 93 GLN A C 1
ATOM 752 O O . GLN A 1 93 ? 4.605 5.788 16.082 1.00 98.56 93 GLN A O 1
ATOM 757 N N . LEU A 1 94 ? 4.399 5.181 13.927 1.00 98.56 94 LEU A N 1
ATOM 758 C CA . LEU A 1 94 ? 3.307 4.229 14.152 1.00 98.56 94 LEU A CA 1
ATOM 759 C C . LEU A 1 94 ? 3.734 3.006 14.975 1.00 98.56 94 LEU A C 1
ATOM 761 O O . LEU A 1 94 ? 2.880 2.363 15.579 1.00 98.56 94 LEU A O 1
ATOM 765 N N . LEU A 1 95 ? 5.033 2.694 15.044 1.00 97.62 95 LEU A N 1
ATOM 766 C CA . LEU A 1 95 ? 5.547 1.656 15.942 1.00 97.62 95 LEU A CA 1
ATOM 767 C C . LEU A 1 95 ? 5.392 2.049 17.421 1.00 97.62 95 LEU A C 1
ATOM 769 O O . LEU A 1 95 ? 5.182 1.188 18.272 1.00 97.62 95 LEU A O 1
ATOM 773 N N . VAL A 1 96 ? 5.486 3.349 17.719 1.00 98.00 96 VAL A N 1
ATOM 774 C CA . VAL A 1 96 ? 5.359 3.900 19.076 1.00 98.00 96 VAL A CA 1
ATOM 775 C C . VAL A 1 96 ? 3.895 4.161 19.423 1.00 98.00 96 VAL A C 1
ATOM 777 O O . VAL A 1 96 ? 3.436 3.784 20.500 1.00 98.00 96 VAL A O 1
ATOM 780 N N . ALA A 1 97 ? 3.160 4.794 18.509 1.00 98.25 97 ALA A N 1
ATOM 781 C CA . ALA A 1 97 ? 1.769 5.181 18.700 1.00 98.25 97 ALA A CA 1
ATOM 782 C C . ALA A 1 97 ? 0.966 4.903 17.419 1.00 98.25 97 ALA A C 1
ATOM 784 O O . ALA A 1 97 ? 0.804 5.787 16.578 1.00 98.25 97 ALA A O 1
ATOM 785 N N . PRO A 1 98 ? 0.428 3.679 17.248 1.00 98.31 98 PRO A N 1
ATOM 786 C CA . PRO A 1 98 ? -0.275 3.305 16.024 1.00 98.31 98 PRO A CA 1
ATOM 787 C C . PRO A 1 98 ? -1.431 4.247 15.685 1.00 98.31 98 PRO A C 1
ATOM 789 O O . PRO A 1 98 ? -1.604 4.597 14.527 1.00 98.31 98 PRO A O 1
ATOM 792 N N . ALA A 1 99 ? -2.181 4.714 16.688 1.00 98.38 99 ALA A N 1
ATOM 793 C CA . ALA A 1 99 ? -3.352 5.573 16.503 1.00 98.38 99 ALA A CA 1
ATOM 794 C C . ALA A 1 99 ? -3.049 6.942 15.862 1.00 98.38 99 ALA A C 1
ATOM 796 O O . ALA A 1 99 ? -3.969 7.569 15.318 1.00 98.38 99 ALA A O 1
ATOM 797 N N . ASP A 1 100 ? -1.785 7.375 15.878 1.00 98.56 100 ASP A N 1
ATOM 798 C CA . ASP A 1 100 ? -1.342 8.653 15.320 1.00 98.56 100 ASP A CA 1
ATOM 799 C C . ASP A 1 100 ? -1.391 8.673 13.786 1.00 98.56 100 ASP A C 1
ATOM 801 O O . ASP A 1 100 ? -1.274 9.739 13.185 1.00 98.56 100 ASP A O 1
ATOM 805 N N . TRP A 1 101 ? -1.667 7.543 13.115 1.00 98.50 101 TRP A N 1
ATOM 806 C CA . TRP A 1 101 ? -1.926 7.530 11.667 1.00 98.50 101 TRP A CA 1
ATOM 807 C C . TRP A 1 101 ? -3.007 8.549 11.269 1.00 98.50 101 TRP A C 1
ATOM 809 O O . TRP A 1 101 ? -2.912 9.154 10.202 1.00 98.50 101 TRP A O 1
ATOM 819 N N . ARG A 1 102 ? -3.993 8.797 12.149 1.00 98.31 102 ARG A N 1
ATOM 820 C CA . ARG A 1 102 ? -5.100 9.746 11.930 1.00 98.31 102 ARG A CA 1
ATOM 821 C C . ARG A 1 102 ? -4.635 11.183 11.717 1.00 98.31 102 ARG A C 1
ATOM 823 O O . ARG A 1 102 ? -5.350 11.955 11.088 1.00 98.31 102 ARG A O 1
ATOM 830 N N . THR A 1 103 ? -3.476 11.551 12.256 1.00 98.12 103 THR A N 1
ATOM 831 C CA . THR A 1 103 ? -2.897 12.895 12.131 1.00 98.12 103 THR A CA 1
ATOM 832 C C . THR A 1 103 ? -1.678 12.887 11.216 1.00 98.12 103 THR A C 1
ATOM 834 O O . THR A 1 103 ? -1.545 13.762 10.361 1.00 98.12 103 THR A O 1
ATOM 837 N N . LEU A 1 104 ? -0.821 11.873 11.335 1.00 98.12 104 LEU A N 1
ATOM 838 C CA . LEU A 1 104 ? 0.430 11.779 10.592 1.00 98.12 104 LEU A CA 1
ATOM 839 C C . LEU A 1 104 ? 0.211 11.487 9.107 1.00 98.12 104 LEU A C 1
ATOM 841 O O . LEU A 1 104 ? 0.849 12.127 8.275 1.00 98.12 104 LEU A O 1
ATOM 845 N N . ALA A 1 105 ? -0.689 10.563 8.747 1.00 98.00 105 ALA A N 1
ATOM 846 C CA . ALA A 1 105 ? -0.902 10.216 7.342 1.00 98.00 105 ALA A CA 1
ATOM 847 C C . ALA A 1 105 ? -1.505 11.381 6.528 1.00 98.00 105 ALA A C 1
ATOM 849 O O . ALA A 1 105 ? -0.996 11.629 5.435 1.00 98.00 105 ALA A O 1
ATOM 850 N N . PRO A 1 106 ? -2.502 12.145 7.029 1.00 97.62 106 PRO A N 1
ATOM 851 C CA . PRO A 1 106 ? -2.944 13.386 6.381 1.00 97.62 106 PRO A CA 1
ATOM 852 C C . PRO A 1 106 ? -1.893 14.502 6.394 1.00 97.62 106 PRO A C 1
ATOM 854 O O . PRO A 1 106 ? -1.857 15.319 5.478 1.00 97.62 106 PRO A O 1
ATOM 857 N N . GLY A 1 107 ? -1.031 14.540 7.417 1.00 96.75 107 GLY A N 1
ATOM 858 C CA . GLY A 1 107 ? 0.035 15.537 7.542 1.00 96.75 107 GLY A CA 1
ATOM 859 C C . GLY A 1 107 ? 1.190 15.362 6.550 1.00 96.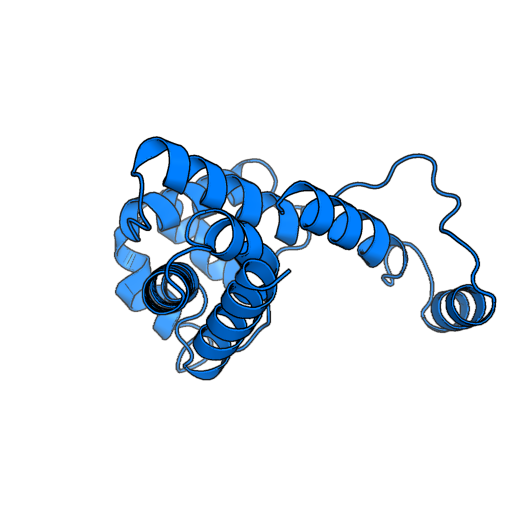75 107 GLY A C 1
ATOM 860 O O . GLY A 1 107 ? 1.954 16.301 6.327 1.00 96.75 107 GLY A O 1
ATOM 861 N N . LEU A 1 108 ? 1.331 14.188 5.926 1.00 94.62 108 LEU A N 1
ATOM 862 C CA . LEU A 1 108 ? 2.304 13.981 4.852 1.00 94.62 108 LEU A CA 1
ATOM 863 C C . LEU A 1 108 ? 1.918 14.797 3.614 1.00 94.62 108 LEU A C 1
ATOM 865 O O . LEU A 1 108 ? 0.783 14.725 3.167 1.00 94.62 108 LEU A O 1
ATOM 869 N N . PHE A 1 109 ? 2.876 15.502 3.009 1.00 92.75 109 PHE A N 1
ATOM 870 C CA . PHE A 1 109 ? 2.704 16.176 1.710 1.00 92.75 109 PHE A CA 1
ATOM 871 C C . PHE A 1 109 ? 1.500 17.139 1.610 1.00 92.75 109 PHE A C 1
ATOM 873 O O . PHE A 1 109 ? 0.981 17.328 0.516 1.00 92.75 109 PHE A O 1
ATOM 880 N N . ASP A 1 110 ? 1.087 17.759 2.724 1.00 89.00 110 ASP A N 1
ATOM 881 C CA . ASP A 1 110 ? -0.009 18.747 2.774 1.00 89.00 110 ASP A CA 1
ATOM 882 C C . ASP A 1 110 ? -1.370 18.196 2.287 1.00 89.00 110 ASP A C 1
ATOM 884 O O . ASP A 1 110 ? -2.022 18.760 1.411 1.00 89.00 110 ASP A O 1
ATOM 888 N N . GLY A 1 111 ? -1.794 17.050 2.837 1.00 90.00 111 GLY A N 1
ATOM 889 C CA . GLY A 1 111 ? -3.075 16.405 2.495 1.00 90.00 111 GLY A CA 1
ATOM 890 C C . GLY A 1 111 ? -3.010 14.886 2.306 1.00 90.00 111 GLY A C 1
ATOM 891 O O . GLY A 1 111 ? -4.017 14.253 1.988 1.00 90.00 111 GLY A O 1
ATOM 892 N N . GLY A 1 112 ? -1.841 14.288 2.513 1.00 95.06 112 GLY A N 1
ATOM 893 C CA . GLY A 1 112 ? -1.562 12.864 2.393 1.00 95.06 112 GLY A CA 1
ATOM 894 C C . GLY A 1 112 ? -0.805 12.494 1.117 1.00 95.06 112 GLY A C 1
ATOM 895 O O . GLY A 1 112 ? -0.749 13.231 0.137 1.00 95.06 112 GLY A O 1
ATOM 896 N N . SER A 1 113 ? -0.222 11.294 1.112 1.00 95.94 113 SER A N 1
ATOM 897 C CA . SER A 1 113 ? 0.415 10.733 -0.086 1.00 95.94 113 SER A CA 1
ATOM 898 C C . SER A 1 113 ? -0.624 10.344 -1.143 1.00 95.94 113 SER A C 1
ATOM 900 O O . SER A 1 113 ? -1.533 9.565 -0.851 1.00 95.94 113 SER A O 1
ATOM 902 N N . LEU A 1 114 ? -0.433 10.813 -2.380 1.00 95.50 114 LEU A N 1
ATOM 903 C CA . LEU A 1 114 ? -1.149 10.357 -3.585 1.00 95.50 114 LEU A CA 1
ATOM 904 C C . LEU A 1 114 ? -0.398 9.258 -4.365 1.00 95.50 114 LEU A C 1
ATOM 906 O O . LEU A 1 114 ? -0.783 8.905 -5.477 1.00 95.50 114 LEU A O 1
ATOM 910 N N . GLY A 1 115 ? 0.702 8.737 -3.810 1.00 95.88 115 GLY A N 1
ATOM 911 C CA . GLY A 1 115 ? 1.468 7.647 -4.416 1.00 95.88 115 GLY A CA 1
ATOM 912 C C . GLY A 1 115 ? 0.681 6.333 -4.506 1.00 95.88 115 GLY A C 1
ATOM 913 O O . GLY A 1 115 ? -0.358 6.149 -3.875 1.00 95.88 115 GLY A O 1
ATOM 914 N N . ASN A 1 116 ? 1.214 5.370 -5.257 1.00 97.81 116 ASN A N 1
ATOM 915 C CA . ASN A 1 116 ? 0.593 4.054 -5.447 1.00 97.81 116 ASN A CA 1
ATOM 916 C C . ASN A 1 116 ? 0.729 3.112 -4.231 1.00 97.81 116 ASN A C 1
ATOM 918 O O . ASN A 1 116 ? 0.229 1.990 -4.286 1.00 97.81 116 ASN A O 1
ATOM 922 N N . GLY A 1 117 ? 1.361 3.552 -3.136 1.00 98.00 117 GLY A N 1
ATOM 923 C CA . GLY A 1 117 ? 1.730 2.700 -2.005 1.00 98.00 117 GLY A CA 1
ATOM 924 C C . GLY A 1 117 ? 0.553 1.991 -1.334 1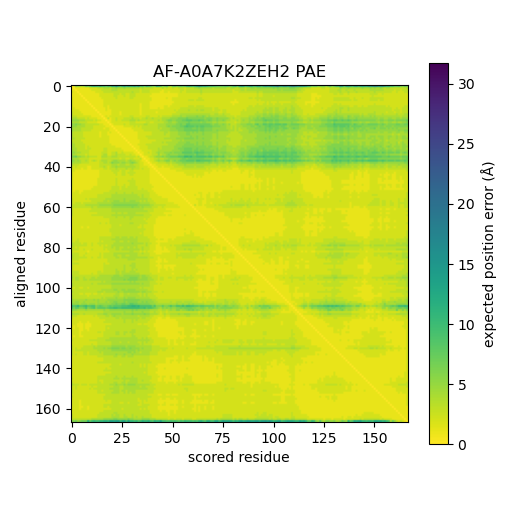.00 98.00 117 GLY A C 1
ATOM 925 O O . GLY A 1 117 ? 0.693 0.889 -0.805 1.00 98.00 117 GLY A O 1
ATOM 926 N N . ALA A 1 118 ? -0.630 2.608 -1.345 1.00 98.50 118 ALA A N 1
ATOM 927 C CA . ALA A 1 118 ? -1.861 1.959 -0.899 1.00 98.50 118 ALA A CA 1
ATOM 928 C C . ALA A 1 118 ? -2.406 0.949 -1.915 1.00 98.50 118 ALA A C 1
ATOM 930 O O . ALA A 1 118 ? -2.849 -0.127 -1.525 1.00 98.50 1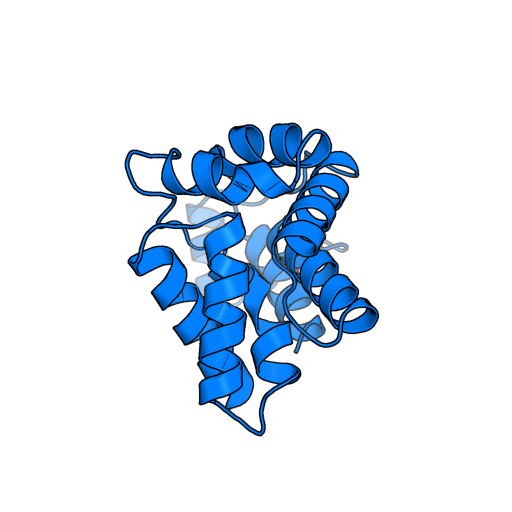18 ALA A O 1
ATOM 931 N N . ALA A 1 119 ? -2.338 1.267 -3.206 1.00 98.62 119 ALA A N 1
ATOM 932 C CA . ALA A 1 119 ? -2.866 0.427 -4.273 1.00 98.62 119 ALA A CA 1
ATOM 933 C C . ALA A 1 119 ? -2.033 -0.843 -4.499 1.00 98.62 119 ALA A C 1
ATOM 935 O O . ALA A 1 119 ? -2.601 -1.913 -4.698 1.00 98.62 119 ALA A O 1
ATOM 936 N N . MET A 1 120 ? -0.705 -0.759 -4.392 1.00 98.38 120 MET A N 1
ATOM 937 C CA . MET A 1 120 ? 0.197 -1.893 -4.645 1.00 98.38 120 MET A CA 1
ATOM 938 C C . MET A 1 120 ? -0.031 -3.086 -3.702 1.00 98.38 120 MET A C 1
ATOM 940 O O . MET A 1 120 ? 0.252 -4.220 -4.065 1.00 98.38 120 MET A O 1
ATOM 944 N N . ARG A 1 121 ? -0.599 -2.846 -2.510 1.00 98.62 121 ARG A N 1
ATOM 945 C CA . ARG A 1 121 ? -0.772 -3.853 -1.447 1.00 98.62 121 ARG A CA 1
ATOM 946 C C . ARG A 1 121 ? -2.202 -4.371 -1.260 1.00 98.62 121 ARG A C 1
ATOM 948 O O . ARG A 1 121 ? -2.428 -5.234 -0.419 1.00 98.62 121 ARG A O 1
ATOM 955 N N . VAL A 1 122 ? -3.186 -3.824 -1.978 1.00 98.62 122 VAL A N 1
ATOM 956 C CA . VAL A 1 122 ? -4.617 -3.927 -1.608 1.00 98.62 122 VAL A CA 1
ATOM 957 C C . VAL A 1 122 ? -5.337 -5.166 -2.162 1.00 98.62 122 VAL A C 1
ATOM 959 O O . VAL A 1 122 ? -6.436 -5.496 -1.717 1.00 98.62 122 VAL A O 1
ATOM 962 N N . ALA A 1 123 ? -4.724 -5.896 -3.099 1.00 98.00 123 ALA A N 1
ATOM 963 C CA . ALA A 1 123 ? -5.338 -7.054 -3.757 1.00 98.00 123 ALA A CA 1
ATOM 964 C C . ALA A 1 123 ? -5.907 -8.143 -2.809 1.00 98.00 123 ALA A C 1
ATOM 966 O O . ALA A 1 123 ? -6.916 -8.754 -3.175 1.00 98.00 123 ALA A O 1
ATOM 967 N N . PRO A 1 124 ? -5.343 -8.409 -1.606 1.00 98.00 124 PRO A N 1
ATOM 968 C CA . PRO A 1 124 ? -5.940 -9.346 -0.651 1.00 98.00 124 PRO A CA 1
ATOM 969 C C . PRO A 1 124 ? -7.364 -8.981 -0.211 1.00 98.00 124 PRO A C 1
ATOM 971 O O . PRO A 1 124 ? -8.153 -9.880 0.059 1.00 98.00 124 PRO A O 1
ATOM 974 N N . LEU A 1 125 ? -7.723 -7.693 -0.176 1.00 98.31 125 LEU A N 1
ATOM 975 C CA . LEU A 1 125 ? -9.080 -7.260 0.177 1.00 98.31 125 LEU A CA 1
ATOM 976 C C . LEU A 1 125 ? -10.093 -7.624 -0.905 1.00 98.31 125 LEU A C 1
ATOM 978 O O . LEU A 1 125 ? -11.156 -8.148 -0.582 1.00 98.31 125 LEU A O 1
ATOM 982 N N . GLY A 1 126 ? -9.729 -7.418 -2.175 1.00 97.75 126 GLY A N 1
ATOM 983 C CA . GLY A 1 126 ? -10.548 -7.840 -3.311 1.00 97.75 126 GLY A CA 1
ATOM 984 C C . GLY A 1 126 ? -10.796 -9.346 -3.303 1.00 97.75 126 GLY A C 1
ATOM 985 O O . GLY A 1 126 ? -11.928 -9.784 -3.441 1.00 97.75 126 GLY A O 1
ATOM 986 N N . ALA A 1 127 ? -9.754 -10.138 -3.032 1.00 96.25 127 ALA A N 1
ATOM 987 C CA . ALA A 1 127 ? -9.883 -11.591 -2.925 1.00 96.25 127 ALA A CA 1
ATOM 988 C C . ALA A 1 127 ? -10.716 -12.042 -1.709 1.00 96.25 127 ALA A C 1
ATOM 990 O O . ALA A 1 127 ? -11.412 -13.047 -1.788 1.00 96.25 127 ALA A O 1
ATOM 991 N N . ARG A 1 128 ? -10.637 -11.334 -0.575 1.00 96.62 128 ARG A N 1
ATOM 992 C CA . ARG A 1 128 ? -11.329 -11.711 0.669 1.00 96.62 128 ARG A CA 1
ATOM 993 C C . ARG A 1 128 ? -12.825 -11.412 0.633 1.00 96.62 128 ARG A C 1
ATOM 995 O O . ARG 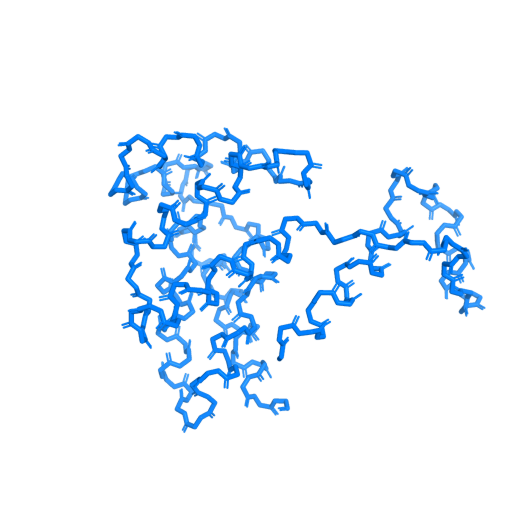A 1 128 ? -13.597 -12.191 1.179 1.00 96.62 128 ARG A O 1
ATOM 1002 N N . PHE A 1 129 ? -13.209 -10.288 0.038 1.00 97.62 129 PHE A N 1
ATOM 1003 C CA . PHE A 1 129 ? -14.585 -9.789 0.035 1.00 97.62 129 PHE A CA 1
ATOM 1004 C C . PHE A 1 129 ? -15.206 -9.810 -1.367 1.00 97.62 129 PHE A C 1
ATOM 1006 O O . PHE A 1 129 ? -16.111 -9.035 -1.639 1.00 97.62 129 PHE A O 1
ATOM 1013 N N . HIS A 1 130 ? -14.731 -10.682 -2.263 1.00 97.38 130 HIS A N 1
ATOM 1014 C CA . HIS A 1 130 ? -15.097 -10.663 -3.686 1.00 97.38 130 HIS A CA 1
ATOM 1015 C C . HIS A 1 130 ? -16.610 -10.761 -3.968 1.00 97.38 130 HIS A C 1
ATOM 1017 O O . HIS A 1 130 ? -17.061 -10.367 -5.039 1.00 97.38 130 HIS A O 1
ATOM 1023 N N . GLU A 1 131 ? -17.397 -11.288 -3.027 1.00 98.00 131 GLU A N 1
ATOM 1024 C CA . GLU A 1 131 ? -18.857 -11.406 -3.134 1.00 98.00 131 GLU A CA 1
ATOM 1025 C C . GLU A 1 131 ? -19.602 -10.078 -2.894 1.00 98.00 131 GLU A C 1
ATOM 1027 O O . GLU A 1 131 ? -20.773 -9.966 -3.253 1.00 98.00 131 GLU A O 1
ATOM 1032 N N . ASP A 1 132 ? -18.940 -9.072 -2.316 1.00 98.38 132 ASP A N 1
ATOM 1033 C CA . ASP A 1 132 ? -19.519 -7.775 -1.957 1.00 98.38 132 ASP A CA 1
ATOM 1034 C C . ASP A 1 132 ? -18.553 -6.637 -2.332 1.00 98.38 132 ASP A C 1
ATOM 1036 O O . ASP A 1 132 ? -17.613 -6.302 -1.605 1.00 98.38 132 ASP A O 1
ATOM 1040 N N . LEU A 1 133 ? -18.786 -6.030 -3.499 1.00 98.56 133 LEU A N 1
ATOM 1041 C CA . LEU A 1 133 ? -17.928 -4.965 -4.026 1.00 98.56 133 LEU A CA 1
ATOM 1042 C C . LEU A 1 133 ? -17.980 -3.681 -3.188 1.00 98.56 133 LEU A C 1
ATOM 1044 O O . LEU A 1 133 ? -16.969 -2.978 -3.109 1.00 98.56 133 LEU A O 1
ATOM 1048 N N . ASP A 1 134 ? -19.111 -3.392 -2.541 1.00 98.69 134 ASP A N 1
ATOM 1049 C CA . ASP A 1 134 ? -19.222 -2.244 -1.639 1.00 98.69 134 ASP A CA 1
ATOM 1050 C C . ASP A 1 134 ? -18.332 -2.476 -0.415 1.00 98.69 134 ASP A C 1
ATOM 1052 O O . ASP A 1 134 ? -17.572 -1.589 -0.011 1.00 98.69 134 ASP A O 1
ATOM 1056 N N . ARG A 1 135 ? -18.320 -3.710 0.107 1.00 98.69 135 ARG A N 1
ATOM 1057 C CA . ARG A 1 135 ? -17.407 -4.096 1.184 1.00 98.69 135 ARG A CA 1
ATOM 1058 C C . ARG A 1 135 ? -15.945 -4.035 0.756 1.00 98.69 135 ARG A C 1
ATOM 1060 O O . ARG A 1 135 ? -15.113 -3.569 1.535 1.00 98.69 135 ARG A O 1
ATOM 1067 N N . VAL A 1 136 ? -15.609 -4.462 -0.462 1.00 98.75 136 VAL A N 1
ATOM 1068 C CA . VAL A 1 136 ? -14.245 -4.327 -1.006 1.00 98.75 136 VAL A CA 1
ATOM 1069 C C . VAL A 1 136 ? -13.816 -2.861 -1.018 1.00 98.75 136 VAL A C 1
ATOM 1071 O O . VAL A 1 136 ? -12.733 -2.541 -0.523 1.00 98.75 136 VAL A O 1
ATOM 1074 N N . ALA A 1 137 ? -14.662 -1.972 -1.544 1.00 98.88 137 ALA A N 1
ATOM 1075 C CA . ALA A 1 137 ? -14.367 -0.547 -1.636 1.00 98.88 137 ALA A CA 1
ATOM 1076 C C . ALA A 1 137 ? -14.201 0.097 -0.251 1.00 98.88 137 ALA A C 1
ATOM 1078 O O . ALA A 1 137 ? -13.220 0.804 -0.012 1.00 98.88 137 ALA A O 1
ATOM 1079 N N . GLU A 1 138 ? -15.104 -0.197 0.685 1.00 98.88 138 GLU A N 1
ATOM 1080 C CA . GLU A 1 138 ? -15.034 0.299 2.061 1.00 98.88 138 GLU A CA 1
ATOM 1081 C C . GLU A 1 138 ? -13.730 -0.133 2.747 1.00 98.88 138 GLU A C 1
ATOM 1083 O O . GLU A 1 138 ? -12.984 0.693 3.277 1.00 98.88 138 GLU A O 1
ATOM 1088 N N . GLN A 1 139 ? -13.413 -1.429 2.711 1.00 98.81 139 GLN A N 1
ATOM 1089 C CA . GLN A 1 139 ? -12.228 -1.963 3.380 1.00 98.81 139 GLN A CA 1
ATOM 1090 C C . GLN A 1 139 ? -10.929 -1.474 2.719 1.00 98.81 139 GLN A C 1
ATOM 1092 O O . GLN A 1 139 ? -9.945 -1.200 3.412 1.00 98.81 139 GLN A O 1
ATOM 1097 N N . ALA A 1 140 ? -10.917 -1.310 1.392 1.00 98.88 140 ALA A N 1
ATOM 1098 C CA . ALA A 1 140 ? -9.788 -0.732 0.669 1.00 98.88 140 ALA A CA 1
ATOM 1099 C C . ALA A 1 140 ? -9.544 0.724 1.078 1.00 98.88 140 ALA A C 1
ATOM 1101 O O . ALA A 1 140 ? -8.398 1.096 1.345 1.00 98.88 140 ALA A O 1
ATOM 1102 N N . ALA A 1 141 ? -10.608 1.521 1.209 1.00 98.94 141 ALA A N 1
ATOM 1103 C CA . ALA A 1 141 ? -10.496 2.905 1.648 1.00 98.94 141 ALA A CA 1
ATOM 1104 C C . ALA A 1 141 ? -9.951 3.015 3.081 1.00 98.94 141 ALA A C 1
ATOM 1106 O O . ALA A 1 141 ? -9.020 3.786 3.331 1.00 98.94 141 ALA A O 1
ATOM 1107 N N . LEU A 1 142 ? -10.454 2.183 4.001 1.00 98.88 142 LEU A N 1
ATOM 1108 C CA . LEU A 1 142 ? -9.955 2.115 5.379 1.00 98.88 142 LEU A CA 1
ATOM 1109 C C . LEU A 1 142 ? -8.467 1.728 5.433 1.00 98.88 142 LEU A C 1
ATOM 1111 O O . LEU A 1 142 ? -7.699 2.336 6.180 1.00 98.88 142 LEU A O 1
ATOM 1115 N N . SER A 1 143 ? -8.040 0.753 4.623 1.00 98.88 143 SER A N 1
ATOM 1116 C CA . SER A 1 143 ? -6.641 0.298 4.563 1.00 98.88 143 SER A CA 1
ATOM 1117 C C . SER A 1 143 ? -5.696 1.339 3.952 1.00 98.88 143 SER A C 1
ATOM 1119 O O . SER A 1 143 ? -4.538 1.467 4.372 1.00 98.88 143 SER A O 1
ATOM 1121 N N . ALA A 1 144 ? -6.176 2.097 2.963 1.00 98.81 144 ALA A N 1
ATOM 1122 C CA . ALA A 1 144 ? -5.410 3.152 2.313 1.00 98.81 144 ALA A CA 1
ATOM 1123 C C . ALA A 1 144 ? -5.142 4.322 3.266 1.00 98.81 144 ALA A C 1
ATOM 1125 O O . ALA A 1 144 ? -3.986 4.725 3.412 1.00 98.81 144 ALA A O 1
ATOM 1126 N N . ALA A 1 145 ? -6.174 4.791 3.976 1.00 98.62 145 ALA A N 1
ATOM 1127 C CA . ALA A 1 145 ? -6.114 5.969 4.844 1.00 98.62 145 ALA A CA 1
ATOM 1128 C C . ALA A 1 145 ? -5.037 5.894 5.945 1.00 98.62 145 ALA A C 1
ATOM 1130 O O . ALA A 1 145 ? -4.540 6.929 6.381 1.00 98.62 145 ALA A O 1
ATOM 1131 N N . VAL A 1 146 ? -4.620 4.684 6.341 1.00 98.62 146 VAL A N 1
ATOM 1132 C CA . VAL A 1 146 ? -3.544 4.463 7.324 1.00 98.62 146 VAL A CA 1
ATOM 1133 C C . VAL A 1 146 ? -2.200 5.042 6.863 1.00 98.62 146 VAL A C 1
ATOM 1135 O O . VAL A 1 146 ? -1.388 5.433 7.696 1.00 98.62 146 VAL A O 1
ATOM 1138 N N . THR A 1 147 ? -1.937 5.107 5.552 1.00 98.56 147 THR A N 1
ATOM 1139 C CA . THR A 1 147 ? -0.661 5.639 5.029 1.00 98.56 147 THR A CA 1
ATOM 1140 C C . THR A 1 147 ? -0.791 6.608 3.854 1.00 98.56 147 THR A C 1
ATOM 1142 O O . THR A 1 147 ? 0.145 7.350 3.566 1.00 98.56 147 THR A O 1
ATOM 1145 N N . HIS A 1 148 ? -1.930 6.609 3.166 1.00 98.50 148 HIS A N 1
ATOM 1146 C CA . HIS A 1 148 ? -2.238 7.433 1.999 1.00 98.50 148 HIS A CA 1
ATOM 1147 C C . HIS A 1 148 ? -3.615 8.066 2.211 1.00 98.50 148 HIS A C 1
ATOM 1149 O O . HIS A 1 148 ? -4.629 7.539 1.763 1.00 98.50 148 HIS A O 1
ATOM 1155 N N . ALA A 1 149 ? -3.652 9.175 2.950 1.00 97.69 149 ALA A N 1
ATOM 1156 C CA . ALA A 1 149 ? -4.893 9.877 3.276 1.00 97.69 149 ALA A CA 1
ATOM 1157 C C . ALA A 1 149 ? -5.419 10.775 2.138 1.00 97.69 149 ALA A C 1
ATOM 1159 O O . ALA A 1 149 ? -6.559 11.233 2.211 1.00 97.69 149 ALA A O 1
ATOM 1160 N N . HIS A 1 150 ? -4.624 11.011 1.086 1.00 98.38 150 HIS A N 1
ATOM 1161 C CA . HIS A 1 150 ? -5.062 11.818 -0.051 1.00 98.38 150 HIS A CA 1
ATOM 1162 C C . HIS A 1 150 ? -6.205 11.111 -0.801 1.00 98.38 150 HIS A C 1
ATOM 1164 O O . HIS A 1 150 ? -6.069 9.916 -1.090 1.00 98.38 150 HIS A O 1
ATOM 1170 N N . PRO A 1 151 ? -7.287 11.816 -1.194 1.00 98.12 151 PRO A N 1
ATOM 1171 C CA . PRO A 1 151 ? -8.433 11.209 -1.876 1.00 98.12 151 PRO A CA 1
ATOM 1172 C C . PRO A 1 151 ? -8.057 10.367 -3.101 1.00 98.12 151 PRO A C 1
ATOM 1174 O O . PRO A 1 151 ? -8.556 9.256 -3.248 1.00 98.12 151 PRO A O 1
ATOM 1177 N N . ASP A 1 152 ? -7.119 10.836 -3.929 1.00 98.25 152 ASP A N 1
ATOM 1178 C CA . ASP A 1 152 ? -6.660 10.080 -5.107 1.00 98.25 152 ASP A CA 1
ATOM 1179 C C . ASP A 1 152 ? -5.874 8.810 -4.744 1.00 98.25 152 ASP A C 1
ATOM 1181 O O . ASP A 1 152 ? -6.007 7.787 -5.417 1.00 98.25 152 ASP A O 1
ATOM 1185 N N . GLY A 1 153 ? -5.092 8.838 -3.658 1.00 98.19 153 GLY A N 1
ATOM 1186 C CA . GLY A 1 153 ? -4.389 7.651 -3.161 1.00 98.19 153 GLY A CA 1
ATOM 1187 C C . GLY A 1 153 ? -5.372 6.590 -2.657 1.00 98.19 153 GLY A C 1
ATOM 1188 O O . GLY A 1 153 ? -5.213 5.399 -2.936 1.00 98.19 153 GLY A O 1
ATOM 1189 N N . ILE A 1 154 ? -6.436 7.035 -1.982 1.00 98.81 154 ILE A N 1
ATOM 1190 C CA . ILE A 1 154 ? -7.551 6.188 -1.544 1.00 98.81 154 ILE A CA 1
ATOM 1191 C C . ILE A 1 154 ? -8.303 5.621 -2.754 1.00 98.81 154 ILE A C 1
ATOM 1193 O O . ILE A 1 154 ? -8.510 4.410 -2.836 1.00 98.81 154 ILE A O 1
ATOM 1197 N N . ALA A 1 155 ? -8.671 6.469 -3.715 1.00 98.75 155 ALA A N 1
ATOM 1198 C CA . ALA A 1 155 ? -9.391 6.062 -4.918 1.00 98.75 155 ALA A CA 1
ATOM 1199 C C . ALA A 1 155 ? -8.599 5.033 -5.740 1.00 98.75 155 ALA A C 1
ATOM 1201 O O . ALA A 1 155 ? -9.171 4.047 -6.205 1.00 98.75 155 ALA A O 1
ATOM 1202 N N . GLY A 1 156 ? -7.279 5.208 -5.861 1.00 98.75 156 GLY A N 1
ATOM 1203 C CA . GLY A 1 156 ? -6.400 4.239 -6.515 1.00 98.75 156 GLY A CA 1
ATOM 1204 C C . GLY A 1 156 ? -6.413 2.869 -5.829 1.00 98.75 156 GLY A C 1
ATOM 1205 O O . GLY A 1 156 ? -6.493 1.841 -6.502 1.00 98.75 156 GLY A O 1
ATOM 1206 N N . ALA A 1 157 ? -6.399 2.837 -4.494 1.00 98.81 157 ALA A N 1
ATOM 1207 C CA . ALA A 1 157 ? -6.497 1.587 -3.743 1.00 98.81 157 ALA A CA 1
ATOM 1208 C C . ALA A 1 157 ? -7.866 0.912 -3.910 1.00 98.81 157 ALA A C 1
ATOM 1210 O O . ALA A 1 157 ? -7.930 -0.296 -4.133 1.00 98.81 157 ALA A O 1
ATOM 1211 N N . VAL A 1 158 ? -8.955 1.681 -3.870 1.00 98.88 158 VAL A N 1
ATOM 1212 C CA . VAL A 1 158 ? -10.306 1.163 -4.135 1.00 98.88 158 VAL A CA 1
ATOM 1213 C C . VAL A 1 158 ? -10.389 0.557 -5.537 1.00 98.88 158 VAL A C 1
ATOM 1215 O O . VAL A 1 158 ? -10.848 -0.574 -5.684 1.00 98.88 158 VAL A O 1
ATOM 1218 N N . ALA A 1 159 ? -9.883 1.257 -6.556 1.00 98.62 159 ALA A N 1
ATOM 1219 C CA . ALA A 1 159 ? -9.909 0.782 -7.936 1.00 98.62 159 ALA A CA 1
ATOM 1220 C C . ALA A 1 159 ? -9.172 -0.558 -8.106 1.00 98.62 159 ALA A C 1
ATOM 1222 O O . ALA A 1 159 ? -9.716 -1.486 -8.706 1.00 98.62 159 ALA A O 1
ATOM 1223 N N . VAL A 1 160 ? -7.966 -0.694 -7.541 1.00 98.56 160 VAL A N 1
ATOM 1224 C CA . VAL A 1 160 ? -7.196 -1.950 -7.616 1.00 98.56 160 VAL A CA 1
ATOM 1225 C C . VAL A 1 160 ? -7.865 -3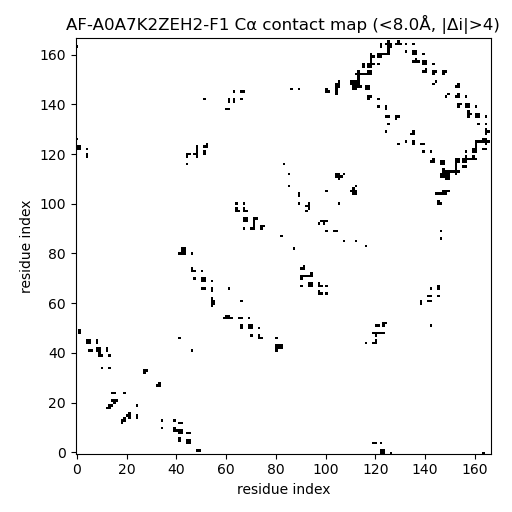.074 -6.822 1.00 98.56 160 VAL A C 1
ATOM 1227 O O . VAL A 1 160 ? -7.888 -4.213 -7.287 1.00 98.56 160 VAL A O 1
ATOM 1230 N N . ALA A 1 161 ? -8.447 -2.781 -5.656 1.00 98.50 161 ALA A N 1
ATOM 1231 C CA . ALA A 1 161 ? -9.139 -3.786 -4.851 1.00 98.50 161 ALA A CA 1
ATOM 1232 C C . ALA A 1 161 ? -10.376 -4.338 -5.569 1.00 98.50 161 ALA A C 1
ATOM 1234 O O . ALA A 1 161 ? -10.551 -5.553 -5.643 1.00 98.50 161 ALA A O 1
ATOM 1235 N N . VAL A 1 162 ? -11.200 -3.458 -6.144 1.00 98.56 162 VAL A N 1
ATOM 1236 C CA . VAL A 1 162 ? -12.388 -3.850 -6.915 1.00 98.56 162 VAL A CA 1
ATOM 1237 C C . VAL A 1 162 ? -11.986 -4.621 -8.172 1.00 98.56 162 VAL A C 1
ATOM 1239 O O . VAL A 1 162 ? -12.575 -5.658 -8.461 1.00 98.56 162 VAL A O 1
ATOM 1242 N N . ALA A 1 163 ? -10.940 -4.191 -8.886 1.00 97.88 163 ALA A N 1
ATOM 1243 C CA . ALA A 1 163 ? -10.424 -4.943 -10.029 1.00 97.88 163 ALA A CA 1
ATOM 1244 C C . ALA A 1 163 ? -9.984 -6.362 -9.628 1.00 97.88 163 ALA A C 1
ATOM 1246 O O . ALA A 1 163 ? -10.307 -7.329 -10.317 1.00 97.88 163 ALA A O 1
ATOM 1247 N N . ALA A 1 164 ? -9.308 -6.501 -8.484 1.00 97.12 164 ALA A N 1
ATOM 1248 C CA . ALA A 1 164 ? -8.902 -7.798 -7.953 1.00 97.12 164 ALA A CA 1
ATOM 1249 C C . ALA A 1 164 ? -10.086 -8.685 -7.527 1.00 97.12 164 ALA A C 1
ATOM 1251 O O . ALA A 1 164 ? -9.954 -9.903 -7.588 1.00 97.12 164 ALA A O 1
ATOM 1252 N N . ALA A 1 165 ? -11.214 -8.103 -7.103 1.00 97.50 165 ALA A N 1
ATOM 1253 C CA . ALA A 1 165 ? -12.441 -8.840 -6.774 1.00 97.50 165 ALA A CA 1
ATOM 1254 C C . ALA A 1 165 ? -13.164 -9.393 -8.015 1.00 97.50 165 ALA A C 1
ATOM 1256 O O . ALA A 1 165 ? -13.867 -10.393 -7.924 1.00 97.50 165 ALA A O 1
ATOM 1257 N N . LEU A 1 166 ? -12.990 -8.743 -9.169 1.00 96.38 166 LEU A N 1
ATOM 1258 C CA . LEU A 1 166 ? -13.598 -9.125 -10.450 1.00 96.38 166 LEU A CA 1
ATOM 1259 C C . LEU A 1 166 ? -12.740 -10.097 -11.281 1.00 96.38 166 LEU A C 1
ATOM 1261 O O . LEU A 1 166 ? -13.137 -10.445 -12.394 1.00 96.38 166 LEU A O 1
ATOM 1265 N N . SER A 1 167 ? -11.554 -10.467 -10.786 1.00 85.88 167 SER A N 1
ATOM 1266 C CA . SER A 1 167 ? -10.553 -11.270 -11.507 1.00 85.88 167 SER A CA 1
ATOM 1267 C C . SER A 1 167 ? -10.646 -12.764 -11.223 1.00 85.88 167 SER A C 1
ATOM 1269 O O . SER A 1 167 ? -11.004 -13.132 -10.084 1.00 85.88 167 SER A O 1
#

Foldseek 3Di:
DLVVLQVCQQQVCCLDPVNDDVVRSVVCVVVVHGDPDPDGGGALLSLLLVLVLVVCVVPVADDQLSSLLSSLVSCVVPVPRPDDPLCVVRSPVCVVPSVCLQPSQCVPPPGHDLDLSLQSNLLVLLVSPLVDLVSQLVRSLSSQSSHGRHPNNSVNSSVSSNVSSVD

pLDDT: mean 97.03, std 2.41, range [84.06, 98.94]

Sequence (167 aa):
SLEALALGDAFGERWFPLFRERQQAANEIRARRTPQEPLWHWTDDTALALALHRSLDERGLVDQDHLALRYALAFDADQARGYGHGMHLLLPQLLVAPADWRTLAPGLFDGGSLGNGAAMRVAPLGARFHEDLDRVAEQAALSAAVTHAHPDGIAGAVAVAVAAALS